Protein AF-A0AA38L8R8-F1 (afdb_monomer_lite)

Foldseek 3Di:
DDQPDDDPVNVVVVVVVCVVVVHDDDDDPDDPPPVPDPPPDDDDDDDDD

pLDDT: mean 76.88, std 14.4, range [43.53, 96.56]

Organism: Taxus chinensis (NCBI:txid29808)

InterPro domains:
  IPR013103 Reverse transcriptase, RNA-dependent DNA polymerase [PF07727] (2-49)

Radius of gyration: 17.53 Å; chains: 1; bounding box: 46×21×38 Å

Structure (mmCIF, N/CA/C/O backbone):
data_AF-A0AA38L8R8-F1
#
_entry.id   AF-A0AA38L8R8-F1
#
loop_
_atom_site.group_PDB
_atom_site.id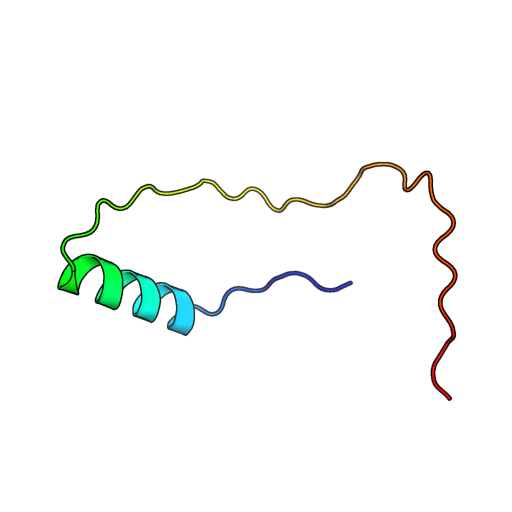
_atom_site.type_symbol
_atom_site.label_atom_id
_atom_site.label_alt_id
_atom_site.label_comp_id
_atom_site.label_asym_id
_atom_site.label_entity_id
_atom_site.label_seq_id
_atom_site.pdbx_PDB_ins_code
_atom_site.Cartn_x
_atom_site.Cartn_y
_atom_site.Cartn_z
_atom_site.occupancy
_atom_site.B_iso_or_equiv
_atom_site.auth_seq_id
_atom_site.auth_comp_id
_atom_site.auth_asym_id
_atom_site.auth_atom_id
_atom_site.pdbx_PDB_model_num
ATOM 1 N N . THR A 1 1 ? 14.653 -2.367 -14.223 1.00 43.53 1 THR A N 1
ATOM 2 C CA . THR A 1 1 ? 13.256 -2.836 -14.095 1.00 43.53 1 THR A CA 1
ATOM 3 C C . THR A 1 1 ? 12.870 -2.896 -12.634 1.00 43.53 1 THR A C 1
ATOM 5 O O . THR A 1 1 ? 13.193 -3.870 -11.971 1.00 43.53 1 THR A O 1
ATOM 8 N N . SER A 1 2 ? 12.219 -1.860 -12.112 1.00 47.84 2 SER A N 1
ATOM 9 C CA . SER A 1 2 ? 11.710 -1.866 -10.736 1.00 47.84 2 SER A CA 1
ATOM 10 C C . SER A 1 2 ? 10.190 -1.928 -10.798 1.00 47.84 2 SER A C 1
ATOM 12 O O . SER A 1 2 ? 9.522 -0.905 -10.883 1.00 47.84 2 SER A O 1
ATOM 14 N N . ALA A 1 3 ? 9.636 -3.141 -10.834 1.00 60.72 3 ALA A N 1
ATOM 15 C CA . ALA A 1 3 ? 8.203 -3.327 -10.649 1.00 60.72 3 ALA A CA 1
ATOM 16 C C . ALA A 1 3 ? 7.869 -3.025 -9.180 1.00 60.72 3 ALA A C 1
ATOM 18 O O . ALA A 1 3 ? 8.478 -3.597 -8.274 1.00 60.72 3 ALA A O 1
ATOM 19 N N . LEU A 1 4 ? 6.920 -2.123 -8.929 1.00 63.50 4 LEU A N 1
ATOM 20 C CA . LEU A 1 4 ? 6.423 -1.856 -7.580 1.00 63.50 4 LEU A CA 1
ATOM 21 C C . LEU A 1 4 ? 5.600 -3.061 -7.108 1.00 63.50 4 LEU A C 1
ATOM 23 O O . LEU A 1 4 ? 4.406 -3.165 -7.376 1.00 63.50 4 LEU A O 1
ATOM 27 N N . VAL A 1 5 ? 6.251 -4.000 -6.420 1.00 75.25 5 VAL A N 1
ATOM 28 C CA . VAL A 1 5 ? 5.581 -5.153 -5.811 1.00 75.25 5 VAL A CA 1
ATOM 29 C C . VAL A 1 5 ? 5.076 -4.749 -4.432 1.00 75.25 5 VAL A C 1
ATOM 31 O O . VAL A 1 5 ? 5.835 -4.684 -3.461 1.00 75.25 5 VAL A O 1
ATOM 34 N N . VAL 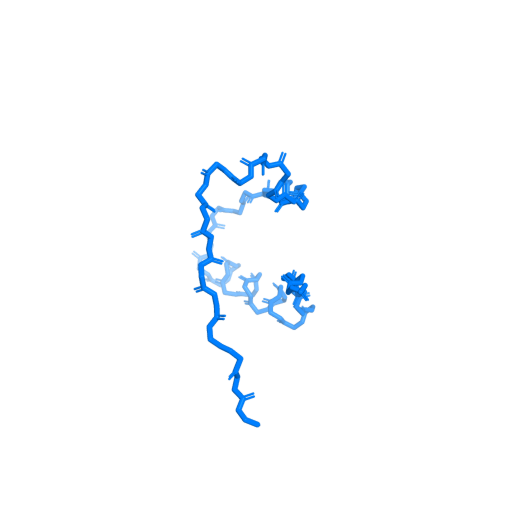A 1 6 ? 3.776 -4.485 -4.325 1.00 79.75 6 VAL A N 1
ATOM 35 C CA . VAL A 1 6 ? 3.141 -4.277 -3.022 1.00 79.75 6 VAL A CA 1
ATOM 36 C C . VAL A 1 6 ? 3.092 -5.611 -2.276 1.00 79.75 6 VAL A C 1
ATOM 38 O O . VAL A 1 6 ? 2.548 -6.601 -2.765 1.00 79.75 6 VAL A O 1
ATOM 41 N N . LYS A 1 7 ? 3.651 -5.649 -1.062 1.00 85.81 7 LYS A N 1
ATOM 42 C CA . LYS A 1 7 ? 3.579 -6.830 -0.192 1.00 85.81 7 LYS A CA 1
ATOM 43 C C . LYS A 1 7 ? 2.192 -6.938 0.441 1.00 85.81 7 LYS A C 1
ATOM 45 O O . LYS A 1 7 ? 1.632 -5.949 0.910 1.00 85.81 7 LYS A O 1
ATOM 50 N N . MET A 1 8 ? 1.676 -8.161 0.563 1.00 88.62 8 MET A N 1
ATOM 51 C CA . MET A 1 8 ? 0.372 -8.425 1.191 1.00 88.62 8 MET A CA 1
ATOM 52 C C . MET A 1 8 ? 0.286 -7.91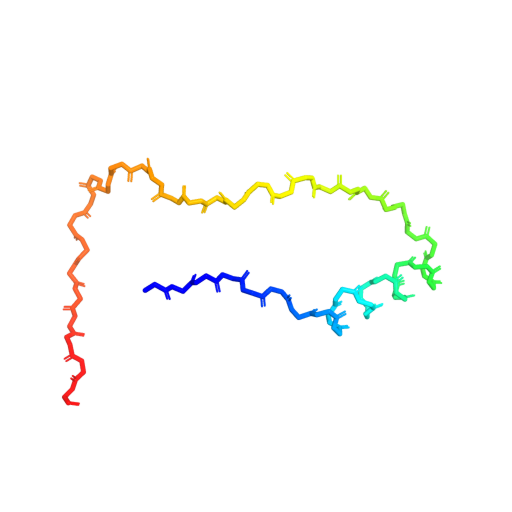0 2.642 1.00 88.62 8 MET A C 1
ATOM 54 O O . MET A 1 8 ? -0.775 -7.506 3.111 1.00 88.62 8 MET A O 1
ATOM 58 N N . THR A 1 9 ? 1.408 -7.886 3.366 1.00 92.56 9 THR A N 1
ATOM 59 C CA . THR A 1 9 ? 1.490 -7.303 4.714 1.00 92.56 9 THR A CA 1
ATOM 60 C C . THR A 1 9 ? 1.162 -5.812 4.726 1.00 92.56 9 THR A C 1
ATOM 62 O O . THR A 1 9 ? 0.420 -5.373 5.600 1.00 92.56 9 THR A O 1
ATOM 65 N N . SER A 1 10 ? 1.650 -5.056 3.742 1.00 91.38 10 SER A N 1
ATOM 66 C CA . SER A 1 10 ? 1.362 -3.627 3.596 1.00 91.38 10 SER A CA 1
ATOM 67 C C . SER A 1 10 ? -0.117 -3.384 3.297 1.00 91.38 10 SER A C 1
ATOM 69 O O . SER A 1 10 ? -0.723 -2.531 3.935 1.00 91.38 10 SER A O 1
ATOM 71 N N . ILE A 1 11 ? -0.726 -4.193 2.419 1.00 90.06 11 ILE A N 1
ATOM 72 C CA . ILE A 1 11 ? -2.166 -4.108 2.108 1.00 90.06 11 ILE A CA 1
ATOM 73 C C . ILE A 1 11 ? -3.002 -4.298 3.379 1.00 90.06 11 ILE A C 1
ATOM 75 O O . ILE A 1 11 ? -3.879 -3.489 3.680 1.00 90.06 11 ILE A O 1
ATOM 79 N N . ARG A 1 12 ? -2.702 -5.348 4.157 1.00 93.19 12 ARG A N 1
ATOM 80 C CA . ARG A 1 12 ? -3.411 -5.634 5.413 1.00 93.19 12 ARG A CA 1
ATOM 81 C C . ARG A 1 12 ? -3.255 -4.511 6.434 1.00 93.19 12 ARG A C 1
ATOM 83 O O . ARG A 1 12 ? -4.239 -4.142 7.061 1.00 93.19 12 ARG A O 1
ATOM 90 N N . LEU A 1 13 ? -2.053 -3.952 6.581 1.00 94.56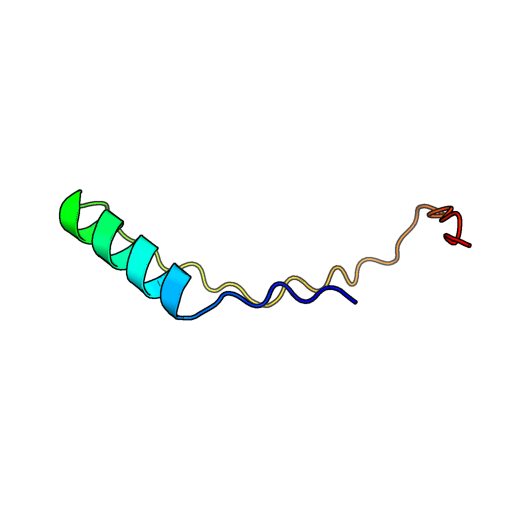 13 LEU A N 1
ATOM 91 C CA . LEU A 1 13 ? -1.805 -2.842 7.502 1.00 94.56 13 LEU A CA 1
ATOM 92 C C . LEU A 1 13 ? -2.646 -1.613 7.135 1.00 94.56 13 LEU A C 1
ATOM 94 O O . LEU A 1 13 ? -3.340 -1.066 7.992 1.00 94.56 13 LEU A O 1
ATOM 98 N N . THR A 1 14 ? -2.633 -1.214 5.863 1.00 91.88 14 THR A N 1
ATOM 99 C CA . THR A 1 14 ? -3.425 -0.077 5.378 1.00 91.88 14 THR A CA 1
ATOM 100 C C . THR A 1 14 ? -4.921 -0.303 5.588 1.00 91.88 14 THR A C 1
ATOM 102 O O . THR A 1 14 ? -5.625 0.620 6.005 1.00 91.88 14 THR A O 1
ATOM 105 N N . LEU A 1 15 ? -5.411 -1.529 5.368 1.00 91.88 15 LEU A N 1
ATOM 106 C CA . LEU A 1 15 ? -6.812 -1.872 5.611 1.00 91.88 15 LEU A CA 1
ATOM 107 C C . LEU A 1 15 ? -7.169 -1.763 7.099 1.00 91.88 15 LEU A C 1
ATOM 109 O O . LEU A 1 15 ? -8.163 -1.124 7.438 1.00 91.88 15 LEU A O 1
ATOM 113 N N . THR A 1 16 ? -6.340 -2.319 7.986 1.00 94.88 16 THR A N 1
ATOM 114 C CA . THR A 1 16 ? -6.545 -2.244 9.441 1.00 94.88 16 THR A CA 1
ATOM 115 C C . THR A 1 16 ? -6.610 -0.797 9.924 1.00 94.88 16 THR A C 1
ATOM 117 O O . THR A 1 16 ? -7.519 -0.442 10.673 1.00 94.88 16 THR A O 1
ATOM 120 N N . ILE A 1 17 ? -5.695 0.060 9.458 1.00 95.56 17 ILE A N 1
ATOM 121 C CA . ILE A 1 17 ? -5.687 1.491 9.796 1.00 95.56 17 ILE A CA 1
ATOM 122 C C . ILE A 1 17 ? -6.959 2.171 9.277 1.00 95.56 17 ILE A C 1
ATOM 124 O O . ILE A 1 17 ? -7.589 2.939 10.003 1.00 95.56 17 ILE A O 1
ATOM 128 N N . SER A 1 18 ? -7.369 1.870 8.046 1.00 94.25 18 SER A N 1
ATOM 129 C CA . SER A 1 18 ? -8.554 2.480 7.433 1.00 94.25 18 SER A CA 1
ATOM 130 C C . SER A 1 18 ? -9.836 2.126 8.192 1.00 94.25 18 SER A C 1
ATOM 132 O O . SER A 1 18 ? -10.650 3.007 8.469 1.00 94.25 18 SER A O 1
ATOM 134 N N . VAL A 1 19 ? -9.995 0.859 8.589 1.00 94.81 19 VAL A N 1
ATOM 135 C CA . VAL A 1 19 ? -11.143 0.395 9.385 1.00 94.81 19 VAL A CA 1
ATOM 136 C C . VAL A 1 19 ? -11.132 1.018 10.781 1.00 94.81 19 VAL A C 1
ATOM 138 O O . VAL A 1 19 ? -12.168 1.514 11.226 1.00 94.81 19 VAL A O 1
ATOM 141 N N . ALA A 1 20 ? -9.972 1.057 11.447 1.00 96.56 20 ALA A N 1
ATOM 142 C CA . ALA A 1 20 ? -9.833 1.659 12.775 1.00 96.56 20 ALA A CA 1
ATOM 143 C C . ALA A 1 20 ? -10.242 3.140 12.786 1.00 96.56 20 ALA A C 1
ATOM 145 O O . ALA A 1 20 ? -10.883 3.601 13.729 1.00 96.56 20 ALA A O 1
ATOM 146 N N . ASN A 1 21 ? -9.937 3.866 11.710 1.00 96.12 21 ASN A N 1
ATOM 147 C CA . ASN A 1 21 ? -10.277 5.279 11.569 1.00 96.12 21 ASN A CA 1
ATOM 148 C C . ASN A 1 21 ? -11.623 5.534 10.865 1.00 96.12 21 ASN A C 1
ATOM 150 O O . ASN A 1 21 ? -11.966 6.688 10.606 1.00 96.12 21 ASN A O 1
ATOM 154 N N . ARG A 1 22 ? -12.394 4.482 10.542 1.00 94.31 22 ARG A N 1
ATOM 155 C CA . ARG A 1 22 ? -13.657 4.561 9.779 1.00 94.31 22 ARG A CA 1
ATOM 156 C C . ARG A 1 22 ? -13.530 5.370 8.481 1.00 94.31 22 ARG A C 1
ATOM 158 O O . ARG A 1 22 ? -14.449 6.092 8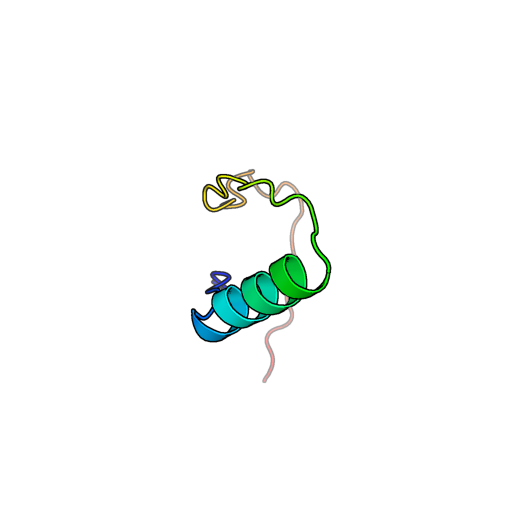.089 1.00 94.31 22 ARG A O 1
ATOM 165 N N . TRP A 1 23 ? -12.383 5.269 7.818 1.00 94.69 23 TRP A N 1
ATOM 166 C CA . TRP A 1 23 ? -12.148 5.964 6.560 1.00 94.69 23 TRP A CA 1
ATOM 167 C C . TRP A 1 23 ? -12.970 5.343 5.437 1.00 94.69 23 TRP A C 1
ATOM 169 O O . TRP A 1 23 ? -13.116 4.123 5.344 1.00 94.69 23 TRP A O 1
ATOM 179 N N . LYS A 1 24 ? -13.495 6.198 4.555 1.00 87.00 24 LYS A N 1
ATOM 180 C CA . LYS A 1 24 ? -14.123 5.733 3.320 1.00 87.00 24 LYS A CA 1
ATOM 181 C C . LYS A 1 24 ? -13.040 5.135 2.433 1.00 87.00 24 LYS A C 1
ATOM 183 O O . LYS A 1 24 ? -12.095 5.821 2.052 1.00 87.00 24 LYS A O 1
ATOM 188 N N . PHE A 1 25 ? -13.178 3.851 2.136 1.00 84.44 25 PHE A N 1
ATOM 189 C CA . PHE A 1 25 ? -12.254 3.138 1.273 1.00 84.44 25 PHE A CA 1
ATOM 190 C C . PHE A 1 25 ? -12.759 3.198 -0.166 1.00 84.44 25 PHE A C 1
ATOM 192 O O . PHE A 1 25 ? -13.877 2.776 -0.458 1.00 84.44 25 PHE A O 1
ATOM 199 N N . HIS A 1 26 ? -11.923 3.710 -1.060 1.00 83.19 26 HIS A N 1
ATOM 200 C CA . HIS A 1 26 ? -12.169 3.681 -2.493 1.00 83.19 26 HIS A CA 1
ATOM 201 C C . HIS A 1 26 ? -11.119 2.775 -3.122 1.00 83.19 26 HIS A C 1
ATOM 203 O O . HIS A 1 26 ? -9.922 3.040 -3.028 1.00 83.19 26 HIS A O 1
ATOM 209 N N . GLN A 1 27 ? -11.567 1.677 -3.726 1.00 78.94 27 GLN A N 1
ATOM 210 C CA . GLN A 1 27 ? -10.675 0.786 -4.448 1.00 78.94 27 GLN A CA 1
ATOM 211 C C . GLN A 1 27 ? -10.266 1.464 -5.754 1.00 78.94 27 GLN A C 1
ATOM 213 O O . GLN A 1 27 ? -11.103 1.733 -6.611 1.00 78.94 27 GLN A O 1
ATOM 218 N N . MET A 1 28 ? -8.976 1.752 -5.890 1.00 74.38 28 MET A N 1
ATOM 219 C CA . MET A 1 28 ? -8.405 2.209 -7.148 1.00 74.38 28 MET A CA 1
ATOM 220 C C . MET A 1 28 ? -7.984 0.967 -7.936 1.00 74.38 28 MET A C 1
ATOM 222 O O . MET A 1 28 ? -7.170 0.181 -7.448 1.00 74.38 28 MET A O 1
ATOM 226 N N . ASP A 1 29 ? -8.565 0.756 -9.118 1.00 73.25 29 ASP A N 1
ATOM 227 C CA . ASP A 1 29 ? -8.102 -0.273 -10.055 1.00 73.25 29 ASP A CA 1
ATOM 228 C C . ASP A 1 29 ? -6.761 0.182 -10.638 1.00 73.25 29 ASP A C 1
ATOM 230 O O . ASP A 1 29 ? -6.695 0.899 -11.639 1.00 73.25 29 ASP A O 1
ATOM 234 N N . VAL A 1 30 ? -5.674 -0.147 -9.937 1.00 68.31 30 VAL A N 1
ATOM 235 C CA . VAL A 1 30 ? -4.322 0.177 -10.387 1.00 68.31 30 VAL A CA 1
ATOM 236 C C . VAL A 1 30 ? -3.924 -0.846 -11.438 1.00 68.31 30 VAL A C 1
ATOM 238 O O . VAL A 1 30 ? -3.297 -1.865 -11.146 1.00 68.31 30 VAL A O 1
ATOM 241 N N . LYS A 1 31 ? -4.268 -0.557 -12.690 1.00 66.88 31 LYS A N 1
ATOM 242 C CA . LYS A 1 31 ? -3.588 -1.177 -13.825 1.00 66.88 31 LYS A CA 1
ATOM 243 C C . LYS A 1 31 ? -2.130 -0.747 -13.740 1.00 66.88 31 LYS A C 1
ATOM 245 O O . LYS A 1 31 ? -1.872 0.443 -13.577 1.00 66.88 31 LYS A O 1
ATOM 250 N N . SER A 1 32 ? -1.190 -1.696 -13.787 1.00 63.00 32 SER A N 1
ATOM 251 C CA . SER A 1 32 ? 0.243 -1.386 -13.815 1.00 63.00 32 SER A CA 1
ATOM 252 C C . SER A 1 32 ? 0.484 -0.256 -14.808 1.00 63.00 32 SER A C 1
ATOM 254 O O . SER A 1 32 ? 0.346 -0.456 -16.013 1.00 63.00 32 SER A O 1
ATOM 256 N N . ALA A 1 33 ? 0.825 0.928 -14.294 1.00 58.97 33 ALA A N 1
ATOM 257 C CA . ALA A 1 33 ? 1.304 2.033 -15.100 1.00 58.97 33 ALA A CA 1
ATOM 258 C C . ALA A 1 33 ? 2.716 1.657 -15.537 1.00 58.97 33 ALA A C 1
ATOM 260 O O . ALA A 1 33 ? 3.721 2.045 -14.947 1.00 58.97 33 ALA A O 1
ATOM 261 N N . PHE A 1 34 ? 2.779 0.797 -16.541 1.00 58.66 34 PHE A N 1
ATOM 262 C CA . PHE A 1 34 ? 3.937 0.741 -17.389 1.00 58.66 34 PHE A CA 1
ATOM 263 C C . PHE A 1 34 ? 4.029 2.124 -18.031 1.00 58.66 34 PHE A C 1
ATOM 265 O O . PHE A 1 34 ? 3.152 2.506 -18.802 1.00 58.66 34 PHE A O 1
ATOM 272 N N . LEU A 1 35 ? 5.060 2.884 -17.668 1.00 59.22 35 LEU A N 1
ATOM 273 C CA . LEU A 1 35 ? 5.484 4.069 -18.403 1.00 59.22 35 LEU A CA 1
ATOM 274 C C . LEU A 1 35 ? 5.953 3.592 -19.791 1.00 59.22 35 LEU A C 1
ATOM 276 O O . LEU A 1 35 ? 7.140 3.422 -20.023 1.00 59.22 35 LEU A O 1
ATOM 280 N N . HIS A 1 36 ? 5.010 3.251 -20.671 1.00 50.78 36 HIS A N 1
ATOM 281 C CA . HIS A 1 36 ? 5.215 3.043 -22.109 1.00 50.78 36 HIS A CA 1
ATOM 282 C C . HIS A 1 36 ? 4.835 4.334 -22.849 1.00 50.78 36 HIS A C 1
ATOM 284 O O . HIS A 1 36 ? 4.099 4.317 -23.831 1.00 50.78 36 HIS A O 1
ATOM 290 N N . GLY A 1 37 ? 5.269 5.476 -22.320 1.00 61.62 37 GLY A N 1
ATOM 291 C CA . GLY A 1 37 ? 5.498 6.632 -23.173 1.00 61.62 37 GLY A CA 1
ATOM 292 C C . GLY A 1 37 ? 6.893 6.459 -23.746 1.00 61.62 37 GLY A C 1
ATOM 293 O O . GLY A 1 37 ? 7.798 6.085 -22.994 1.00 61.62 37 GLY A O 1
ATOM 294 N N . ASP A 1 38 ? 7.064 6.684 -25.046 1.00 64.50 38 ASP A N 1
ATOM 295 C CA . ASP A 1 38 ? 8.403 6.870 -25.587 1.00 64.50 38 ASP A CA 1
ATOM 296 C C . ASP A 1 38 ? 9.074 7.968 -24.760 1.00 64.50 38 ASP A C 1
ATOM 298 O O . ASP A 1 38 ? 8.523 9.049 -24.541 1.00 64.50 38 ASP A O 1
ATOM 302 N N . LEU A 1 39 ? 10.216 7.629 -24.179 1.00 68.00 39 LEU A N 1
ATOM 303 C CA . LEU A 1 39 ? 10.969 8.545 -23.351 1.00 68.00 39 LEU A CA 1
ATOM 304 C C . LEU A 1 39 ? 11.632 9.560 -24.292 1.00 68.00 39 LEU A C 1
ATOM 306 O O . LEU A 1 39 ? 12.662 9.262 -24.886 1.00 68.00 39 LEU A O 1
ATOM 310 N N . GLU A 1 40 ? 11.020 10.733 -24.466 1.00 64.75 40 GLU A N 1
ATOM 311 C CA . GLU A 1 40 ? 11.569 11.814 -25.306 1.00 64.75 40 GLU A CA 1
ATOM 312 C C . GLU A 1 40 ? 12.842 12.451 -24.710 1.00 64.75 40 GLU A C 1
ATOM 314 O O . GLU A 1 40 ? 13.565 13.160 -25.407 1.00 64.75 40 GLU A O 1
ATOM 319 N N . GLU A 1 41 ? 13.144 12.192 -23.434 1.00 71.06 41 GLU A N 1
ATOM 320 C CA . GLU A 1 41 ? 14.343 12.687 -22.752 1.00 71.06 41 GLU A CA 1
ATOM 321 C C . GLU A 1 41 ? 15.466 11.635 -22.730 1.00 71.06 41 GLU A C 1
ATOM 323 O O . GLU A 1 41 ? 15.302 10.528 -22.216 1.00 71.06 41 GLU A O 1
ATOM 328 N N . GLU A 1 42 ? 16.656 11.989 -23.225 1.00 69.25 42 GLU A N 1
ATOM 329 C CA . GLU A 1 42 ? 17.862 11.179 -23.021 1.00 69.25 42 GLU A CA 1
ATOM 330 C C . GLU A 1 42 ? 18.229 11.142 -21.528 1.00 69.25 42 GLU A C 1
ATOM 332 O O . GLU A 1 42 ? 18.807 12.081 -20.977 1.00 69.25 42 GLU A O 1
ATOM 337 N N . ILE A 1 43 ? 17.910 10.034 -20.857 1.00 69.25 43 ILE A N 1
ATOM 338 C CA . ILE A 1 43 ? 18.371 9.783 -19.490 1.00 69.25 43 ILE A CA 1
ATOM 339 C C . ILE A 1 43 ? 19.830 9.319 -19.549 1.00 69.25 43 ILE A C 1
ATOM 341 O O . ILE A 1 43 ? 20.126 8.175 -19.898 1.00 69.25 43 ILE A O 1
ATOM 345 N N . TYR A 1 44 ? 20.745 10.196 -19.146 1.00 75.12 44 TYR A N 1
ATOM 346 C CA . TYR A 1 44 ? 22.136 9.837 -18.886 1.00 75.12 44 TYR A CA 1
ATOM 347 C C . TYR A 1 44 ? 22.227 9.144 -17.519 1.00 75.12 44 TYR A C 1
ATOM 349 O O . TYR A 1 44 ? 21.934 9.750 -16.490 1.00 75.12 44 TYR A O 1
ATOM 357 N N . MET A 1 45 ? 22.628 7.869 -17.493 1.00 80.00 45 MET A N 1
ATOM 358 C CA . MET A 1 45 ? 22.940 7.151 -16.252 1.00 80.00 45 MET A CA 1
ATOM 359 C C . MET A 1 45 ? 24.440 6.869 -16.171 1.00 80.00 45 MET A C 1
ATOM 361 O O . MET A 1 45 ? 25.010 6.266 -17.078 1.00 80.00 45 MET A O 1
ATOM 365 N N . GLU A 1 46 ? 25.069 7.271 -15.069 1.00 77.12 46 GLU A N 1
ATOM 366 C CA . GLU A 1 46 ? 26.423 6.841 -14.721 1.00 77.12 46 GLU A CA 1
ATOM 367 C C . GLU A 1 46 ? 26.345 5.440 -14.100 1.00 77.12 46 GLU A C 1
ATOM 369 O O . GLU A 1 46 ? 25.594 5.213 -13.147 1.00 77.12 46 GLU A O 1
ATOM 374 N N . GLN A 1 47 ? 27.069 4.473 -14.670 1.00 68.88 47 GLN A N 1
ATOM 375 C CA . GLN A 1 47 ? 27.132 3.137 -14.081 1.00 68.88 47 GLN A CA 1
ATOM 376 C C . GLN A 1 47 ? 27.999 3.175 -12.817 1.00 68.88 47 GLN A C 1
ATOM 378 O O . GLN A 1 47 ? 29.113 3.700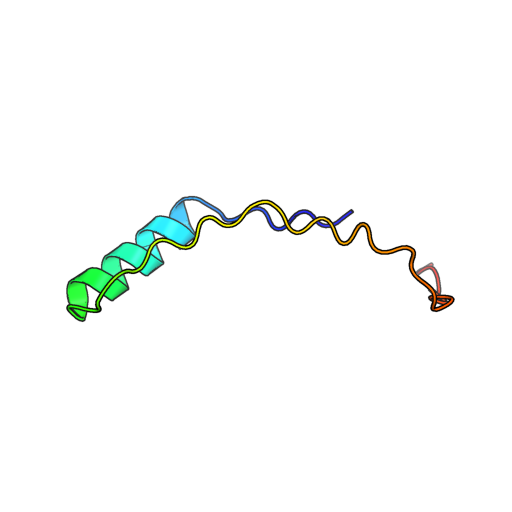 -12.874 1.00 68.88 47 GLN A O 1
ATOM 383 N N . PRO A 1 48 ? 27.528 2.614 -11.688 1.00 66.81 48 PRO A N 1
ATOM 384 C CA . PRO A 1 48 ? 28.384 2.433 -10.525 1.00 66.81 48 PRO A CA 1
ATOM 385 C C . PRO A 1 48 ? 29.512 1.426 -10.839 1.00 66.81 48 PRO A C 1
ATOM 387 O O . PRO A 1 48 ? 29.302 0.544 -11.677 1.00 66.81 48 PRO A O 1
ATOM 390 N N . PRO A 1 49 ? 30.689 1.568 -10.195 1.00 72.25 49 PRO A N 1
ATOM 391 C CA . PRO A 1 49 ? 31.859 0.716 -10.427 1.00 72.25 49 PRO A CA 1
ATOM 392 C C . PRO A 1 49 ? 31.644 -0.749 -10.030 1.00 72.25 49 PRO A C 1
ATOM 394 O O . PRO A 1 49 ? 30.843 -1.013 -9.101 1.00 72.25 49 PRO A O 1
#

Secondary structure (DSSP, 8-state):
-------HHHHHHHHHHHHHTTPPP-----------S---S----PPP-

Sequence (49 aa):
TSALVVKMTSIRLTLTISVANRWKFHQMDVKSAFLHGDLEEEIYMEQPP